Protein AF-A0A6G3XDD3-F1 (afdb_monomer)

Organism: NCBI:txid2706086

Radius of gyration: 11.31 Å; Cα contacts (8 Å, |Δi|>4): 109; chains: 1; bounding box: 20×26×32 Å

Structure (mmCIF, N/CA/C/O backbone):
data_AF-A0A6G3XDD3-F1
#
_entry.id   AF-A0A6G3XDD3-F1
#
loop_
_atom_site.group_PDB
_atom_site.id
_atom_site.type_symbol
_atom_site.label_atom_id
_atom_site.label_alt_id
_atom_site.label_comp_id
_atom_site.label_asym_id
_atom_site.label_entity_id
_atom_site.label_seq_id
_atom_site.pdbx_PDB_ins_code
_atom_site.Cartn_x
_atom_site.Cartn_y
_atom_site.Cartn_z
_atom_site.occupancy
_atom_site.B_iso_or_equiv
_atom_site.auth_seq_id
_atom_site.auth_comp_id
_atom_site.auth_asym_id
_atom_site.auth_atom_id
_atom_site.pdbx_PDB_model_num
ATOM 1 N N . LEU A 1 1 ? -3.921 2.338 20.506 1.00 64.12 1 LEU A N 1
ATOM 2 C CA . LEU A 1 1 ? -4.214 3.097 19.257 1.00 64.12 1 LEU A CA 1
ATOM 3 C C . LEU A 1 1 ? -3.496 2.491 18.053 1.00 64.12 1 LEU A C 1
ATOM 5 O O . LEU A 1 1 ? -4.143 2.318 17.031 1.00 64.12 1 LEU A O 1
ATOM 9 N N . ARG A 1 2 ? -2.218 2.098 18.197 1.00 70.88 2 ARG A N 1
ATOM 10 C CA . ARG A 1 2 ? -1.472 1.283 17.218 1.00 70.88 2 ARG A CA 1
ATOM 11 C C . ARG A 1 2 ? -2.260 0.050 16.752 1.00 70.88 2 ARG A C 1
ATOM 13 O O . ARG A 1 2 ? -2.379 -0.166 15.555 1.00 70.88 2 ARG A O 1
ATOM 20 N N . ASP A 1 3 ? -2.901 -0.659 17.681 1.00 79.50 3 ASP A N 1
ATOM 21 C CA . ASP A 1 3 ? -3.674 -1.876 17.376 1.00 79.50 3 ASP A CA 1
ATOM 22 C C . ASP A 1 3 ? -4.858 -1.617 16.431 1.00 79.50 3 ASP A C 1
ATOM 24 O O . ASP A 1 3 ? -5.126 -2.411 15.539 1.00 79.50 3 ASP A O 1
ATOM 28 N N . LEU A 1 4 ? -5.524 -0.459 16.544 1.00 82.69 4 LEU A N 1
ATOM 29 C CA . LEU A 1 4 ? -6.605 -0.085 15.620 1.00 82.69 4 LEU A CA 1
ATOM 30 C C . LEU A 1 4 ? -6.083 0.230 14.211 1.00 82.69 4 LEU A C 1
ATOM 32 O O . LEU A 1 4 ? -6.800 0.032 13.233 1.00 82.69 4 LEU A O 1
ATOM 36 N N . LEU A 1 5 ? -4.854 0.738 14.094 1.00 84.69 5 LEU A N 1
ATOM 37 C CA . LEU A 1 5 ? -4.227 0.993 12.795 1.00 84.69 5 LEU A CA 1
ATOM 38 C C . LEU A 1 5 ? -3.760 -0.312 12.148 1.00 84.69 5 LEU A C 1
ATOM 40 O O . LEU A 1 5 ? -3.922 -0.468 10.940 1.00 84.69 5 LEU A O 1
ATOM 44 N N . LEU A 1 6 ? -3.266 -1.257 12.952 1.00 85.56 6 LEU A N 1
ATOM 45 C CA . LEU A 1 6 ? -2.901 -2.592 12.491 1.00 85.56 6 LEU A CA 1
ATOM 46 C C . LEU A 1 6 ? -4.116 -3.330 11.910 1.00 85.56 6 LEU A C 1
ATOM 48 O O . LEU A 1 6 ? -4.037 -3.811 10.787 1.00 85.56 6 LEU A O 1
ATOM 52 N N . VAL A 1 7 ? -5.272 -3.283 12.584 1.00 90.50 7 VAL A N 1
ATOM 53 C CA . VAL A 1 7 ? -6.529 -3.876 12.081 1.00 90.50 7 VAL A CA 1
ATOM 54 C C . VAL A 1 7 ? -6.914 -3.333 10.700 1.00 90.50 7 VAL A C 1
ATOM 56 O O . VAL A 1 7 ? -7.384 -4.075 9.841 1.00 90.50 7 VAL A O 1
ATOM 59 N N . ARG A 1 8 ? -6.709 -2.034 10.447 1.00 88.50 8 ARG A N 1
ATOM 60 C CA . ARG A 1 8 ? -7.006 -1.437 9.132 1.00 88.50 8 ARG A CA 1
ATOM 61 C C . ARG A 1 8 ? -6.069 -1.931 8.041 1.00 88.50 8 ARG A C 1
ATOM 63 O O . ARG A 1 8 ? -6.499 -2.040 6.898 1.00 88.50 8 ARG A O 1
ATOM 70 N N . VAL A 1 9 ? -4.811 -2.191 8.382 1.00 90.75 9 VAL A N 1
ATOM 71 C CA . VAL A 1 9 ? -3.842 -2.785 7.458 1.00 90.75 9 VAL A CA 1
ATOM 72 C C . VAL A 1 9 ? -4.219 -4.240 7.211 1.00 90.75 9 VAL A C 1
ATOM 74 O O . VAL A 1 9 ? -4.333 -4.635 6.063 1.00 90.75 9 VAL A O 1
ATOM 77 N N . GLU A 1 10 ? -4.504 -5.015 8.254 1.00 92.75 10 GLU A N 1
ATOM 78 C CA . GLU A 1 10 ? -4.897 -6.429 8.159 1.00 92.75 10 GLU A CA 1
ATOM 79 C C . GLU A 1 10 ? -6.206 -6.651 7.382 1.00 92.75 10 GLU A C 1
ATOM 81 O O . GLU A 1 10 ? -6.408 -7.717 6.806 1.00 92.75 10 GLU A O 1
ATOM 86 N N . ALA A 1 11 ? -7.077 -5.640 7.311 1.00 93.94 11 ALA A N 1
ATOM 87 C CA . ALA A 1 11 ? -8.286 -5.662 6.488 1.00 93.94 11 ALA A CA 1
ATOM 88 C C . ALA A 1 11 ? -8.023 -5.456 4.981 1.00 93.94 11 ALA A C 1
ATOM 90 O O . ALA A 1 11 ? -8.938 -5.622 4.172 1.00 93.94 11 ALA A O 1
ATOM 91 N N . LEU A 1 12 ? -6.806 -5.067 4.584 1.00 95.50 12 LEU A N 1
ATOM 92 C CA . LEU A 1 12 ? -6.444 -4.899 3.179 1.00 95.50 12 LEU A CA 1
ATOM 93 C C . LEU A 1 12 ? -6.179 -6.244 2.488 1.00 95.50 12 LEU A C 1
ATOM 95 O O . LEU A 1 12 ? -5.766 -7.201 3.145 1.00 95.50 12 LEU A O 1
ATOM 99 N N . PRO A 1 13 ? -6.305 -6.304 1.148 1.00 96.62 13 PRO A N 1
ATOM 100 C CA . PRO A 1 13 ? -5.784 -7.421 0.364 1.00 96.62 13 PRO A CA 1
ATOM 101 C C . PRO A 1 13 ? -4.301 -7.683 0.659 1.00 96.62 13 PRO A C 1
ATOM 103 O O . PRO A 1 13 ? -3.540 -6.744 0.898 1.00 96.62 13 PRO A O 1
ATOM 106 N N . GLU A 1 14 ? -3.867 -8.942 0.587 1.00 95.75 14 GLU A N 1
ATOM 107 C CA . GLU A 1 14 ? -2.512 -9.363 0.982 1.00 95.75 14 GLU A CA 1
ATOM 108 C C . GLU A 1 14 ? -1.401 -8.548 0.294 1.00 95.75 14 GLU A C 1
ATOM 110 O O . GLU A 1 14 ? -0.458 -8.090 0.947 1.00 95.75 14 GLU A O 1
ATOM 115 N N . HIS A 1 15 ? -1.541 -8.289 -1.009 1.00 97.25 15 HIS A N 1
ATOM 116 C CA . HIS A 1 15 ? -0.589 -7.464 -1.753 1.00 97.25 15 HIS A CA 1
ATOM 117 C C . HIS A 1 15 ? -0.529 -6.024 -1.230 1.00 97.25 15 HIS A C 1
ATOM 119 O O . HIS A 1 15 ? 0.561 -5.489 -1.046 1.00 97.25 15 HIS A O 1
ATOM 125 N N . ALA A 1 16 ? -1.665 -5.417 -0.884 1.00 96.56 16 ALA A N 1
ATOM 126 C CA . ALA A 1 16 ? -1.704 -4.076 -0.304 1.00 96.56 16 ALA A CA 1
ATOM 127 C C . ALA A 1 16 ? -1.074 -4.031 1.098 1.00 96.56 16 ALA A C 1
ATOM 129 O O . ALA A 1 16 ? -0.382 -3.068 1.429 1.00 96.56 16 ALA A O 1
ATOM 130 N N . GLN A 1 17 ? -1.224 -5.094 1.896 1.00 95.62 17 GLN A N 1
ATOM 131 C CA . GLN A 1 17 ?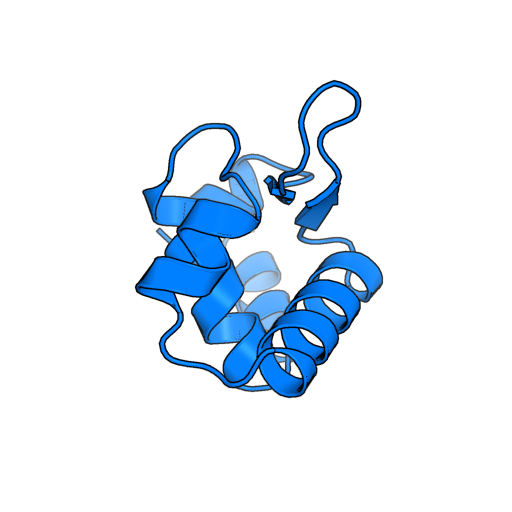 -0.504 -5.219 3.167 1.00 95.62 17 GLN A CA 1
ATOM 132 C C . GLN A 1 17 ? 1.011 -5.297 2.962 1.00 95.62 17 GLN A C 1
ATOM 134 O O . GLN A 1 17 ? 1.772 -4.653 3.685 1.00 95.62 17 GLN A O 1
ATOM 139 N N . ARG A 1 18 ? 1.466 -6.087 1.978 1.00 95.12 18 ARG A N 1
ATOM 140 C CA . ARG A 1 18 ? 2.890 -6.195 1.630 1.00 95.12 18 ARG A CA 1
ATOM 141 C C . ARG A 1 18 ? 3.449 -4.846 1.176 1.00 95.12 18 ARG A C 1
ATOM 143 O O . ARG A 1 18 ? 4.500 -4.447 1.667 1.00 95.12 18 ARG A O 1
ATOM 150 N N . ILE A 1 19 ? 2.730 -4.123 0.318 1.00 96.12 19 ILE A N 1
ATOM 151 C CA . ILE A 1 19 ? 3.130 -2.783 -0.128 1.00 96.12 19 ILE A CA 1
ATOM 152 C C . ILE A 1 19 ? 3.193 -1.798 1.043 1.00 96.12 19 ILE A C 1
ATOM 154 O O . ILE A 1 19 ? 4.172 -1.070 1.163 1.00 96.12 19 ILE A O 1
ATOM 158 N N . ALA A 1 20 ? 2.217 -1.802 1.955 1.00 94.50 20 ALA A N 1
ATOM 159 C CA . ALA A 1 20 ? 2.260 -0.939 3.136 1.00 94.50 20 ALA A CA 1
ATOM 160 C C . ALA A 1 20 ? 3.519 -1.183 3.993 1.00 94.50 20 ALA A C 1
ATOM 162 O O . ALA A 1 20 ? 4.133 -0.223 4.455 1.00 94.50 20 ALA A O 1
ATOM 163 N N . ARG A 1 21 ? 3.936 -2.446 4.161 1.00 93.19 21 ARG A N 1
ATOM 164 C CA . ARG A 1 21 ? 5.182 -2.798 4.864 1.00 93.19 21 ARG A CA 1
ATOM 165 C C . ARG A 1 21 ? 6.422 -2.264 4.139 1.00 93.19 21 ARG A C 1
ATOM 167 O O . ARG A 1 21 ? 7.223 -1.572 4.756 1.00 93.19 21 ARG A O 1
ATOM 174 N N . LEU A 1 22 ? 6.522 -2.471 2.824 1.00 94.44 22 LEU A N 1
ATOM 175 C CA . LEU A 1 22 ? 7.635 -1.950 2.013 1.00 94.44 22 LEU A CA 1
ATOM 176 C C . LEU A 1 22 ? 7.743 -0.418 2.081 1.00 94.44 22 LEU A C 1
ATOM 178 O O . LEU A 1 22 ? 8.827 0.130 2.272 1.00 94.44 22 LEU A O 1
ATOM 182 N N . VAL A 1 23 ? 6.613 0.289 1.989 1.00 94.25 23 VAL A N 1
ATOM 183 C CA . VAL A 1 23 ? 6.586 1.757 2.106 1.00 94.25 23 VAL A CA 1
ATOM 184 C C . VAL A 1 23 ? 7.027 2.217 3.498 1.00 94.25 23 VAL A C 1
ATOM 186 O O . VAL A 1 23 ? 7.619 3.286 3.639 1.00 94.25 23 VAL A O 1
ATOM 189 N N . ALA A 1 24 ? 6.750 1.432 4.541 1.00 92.88 24 ALA A N 1
ATOM 190 C CA . ALA A 1 24 ? 7.127 1.797 5.900 1.00 92.88 24 ALA A CA 1
ATOM 191 C C . ALA A 1 24 ? 8.640 1.740 6.110 1.00 92.88 24 ALA A C 1
ATOM 193 O O . ALA A 1 24 ? 9.199 2.611 6.782 1.00 92.88 24 ALA A O 1
ATOM 194 N N . GLU A 1 25 ? 9.307 0.782 5.474 1.00 92.38 25 GLU A N 1
ATOM 195 C CA . GLU A 1 25 ? 10.763 0.658 5.493 1.00 92.38 25 GLU A CA 1
ATOM 196 C C . GLU A 1 25 ? 11.447 1.805 4.732 1.00 92.38 25 GLU A C 1
ATOM 198 O O . GLU A 1 25 ? 12.442 2.351 5.208 1.00 92.38 25 GLU A O 1
ATOM 203 N N . GLY A 1 26 ? 10.874 2.258 3.611 1.00 84.31 26 GLY A N 1
ATOM 204 C CA . GLY A 1 26 ? 11.478 3.260 2.719 1.00 84.31 26 GLY A CA 1
ATOM 205 C C . GLY A 1 26 ? 11.461 4.725 3.194 1.00 84.31 26 GLY A C 1
ATOM 206 O O . GLY A 1 26 ? 11.712 5.634 2.410 1.00 84.31 26 GLY A O 1
ATOM 207 N N . GLY A 1 27 ? 11.205 4.993 4.477 1.00 82.56 27 GLY A N 1
ATOM 208 C CA . GLY A 1 27 ? 11.338 6.337 5.055 1.00 82.56 27 GLY A CA 1
ATOM 209 C C . GLY A 1 27 ? 10.101 7.234 4.895 1.00 82.56 27 GLY A C 1
ATOM 210 O O . GLY A 1 27 ? 8.997 6.839 5.270 1.00 82.56 27 GLY A O 1
ATOM 211 N N . SER A 1 28 ? 10.295 8.489 4.463 1.00 86.19 28 SER A N 1
ATOM 212 C CA . SER A 1 28 ? 9.236 9.520 4.427 1.00 86.19 28 SER A CA 1
ATOM 213 C C . SER A 1 28 ? 8.306 9.409 3.216 1.00 86.19 28 SER A C 1
ATOM 215 O O . SER A 1 28 ? 7.147 9.815 3.303 1.00 86.19 28 SER A O 1
ATOM 217 N N . HIS A 1 29 ? 8.809 8.872 2.108 1.00 90.88 29 HIS A N 1
ATOM 218 C CA . HIS A 1 29 ? 8.081 8.511 0.897 1.00 90.88 29 HIS A CA 1
ATOM 219 C C . HIS A 1 29 ? 8.924 7.506 0.106 1.00 90.88 29 HIS A C 1
ATOM 221 O O . HIS A 1 29 ? 10.141 7.466 0.273 1.00 90.88 29 HIS A O 1
ATOM 227 N N . VAL A 1 30 ? 8.280 6.717 -0.749 1.00 94.44 30 VAL A N 1
ATOM 228 C CA . VAL A 1 30 ? 8.941 5.733 -1.610 1.00 94.44 30 VAL A CA 1
ATOM 229 C C . VAL A 1 30 ? 8.487 5.947 -3.042 1.00 94.44 30 VAL A C 1
ATOM 231 O O . VAL A 1 30 ? 7.285 6.025 -3.299 1.00 94.44 30 VAL A O 1
ATOM 234 N N . GLU A 1 31 ? 9.442 6.070 -3.955 1.00 94.00 31 GLU A N 1
ATOM 235 C CA . GLU A 1 31 ? 9.178 6.245 -5.384 1.00 94.00 31 GLU A CA 1
ATOM 236 C C . GLU A 1 31 ? 8.469 5.020 -5.973 1.00 94.00 31 GLU A C 1
ATOM 238 O O . GLU A 1 31 ? 8.689 3.883 -5.540 1.00 94.00 31 GLU A O 1
ATOM 243 N N . HIS A 1 32 ? 7.607 5.253 -6.961 1.00 93.94 32 HIS A N 1
ATOM 244 C CA . HIS A 1 32 ? 6.856 4.202 -7.636 1.00 93.94 32 HIS A CA 1
ATOM 245 C C . HIS A 1 32 ? 7.793 3.205 -8.328 1.00 93.94 32 HIS A C 1
ATOM 247 O O . HIS A 1 32 ? 7.639 2.002 -8.131 1.00 93.94 32 HIS A O 1
ATOM 253 N N . GLU A 1 33 ? 8.811 3.686 -9.049 1.00 93.00 33 GLU A N 1
ATOM 254 C CA . GLU A 1 33 ? 9.797 2.821 -9.714 1.00 93.00 33 GLU A CA 1
ATOM 255 C C . GLU A 1 33 ? 10.540 1.921 -8.717 1.00 93.00 33 GLU A C 1
ATOM 257 O O . GLU A 1 33 ? 10.724 0.727 -8.963 1.00 93.00 33 GLU A O 1
ATOM 262 N N . LEU A 1 34 ? 10.914 2.464 -7.552 1.00 93.44 34 LEU A N 1
ATOM 263 C CA . LEU A 1 34 ? 11.552 1.680 -6.498 1.00 93.44 34 LEU A CA 1
ATOM 264 C C . LEU A 1 34 ? 10.597 0.614 -5.951 1.00 93.44 34 LEU A C 1
ATOM 266 O O . LEU A 1 34 ? 11.000 -0.538 -5.803 1.00 93.44 34 LEU A O 1
ATOM 270 N N . LEU A 1 35 ? 9.334 0.968 -5.686 1.00 93.94 35 LEU A N 1
ATOM 271 C CA . LEU A 1 35 ? 8.317 0.004 -5.259 1.00 93.94 35 LEU A CA 1
ATOM 272 C C . LEU A 1 35 ? 8.121 -1.104 -6.292 1.00 93.94 35 LEU A C 1
ATOM 274 O O . LEU A 1 35 ? 8.084 -2.269 -5.906 1.00 93.94 35 LEU A O 1
ATOM 278 N N . ALA A 1 36 ? 8.047 -0.768 -7.578 1.00 94.69 36 ALA A N 1
ATOM 279 C CA . ALA A 1 36 ? 7.926 -1.745 -8.652 1.00 94.69 36 ALA A CA 1
ATOM 280 C C . ALA A 1 36 ? 9.126 -2.699 -8.696 1.00 94.69 36 ALA A C 1
ATOM 282 O O . ALA A 1 36 ? 8.948 -3.913 -8.811 1.00 94.69 36 ALA A O 1
ATOM 283 N N . ALA A 1 37 ? 10.338 -2.173 -8.506 1.00 94.56 37 ALA A N 1
ATOM 284 C CA . ALA A 1 37 ? 11.554 -2.973 -8.485 1.00 94.56 37 ALA A CA 1
ATOM 285 C C . ALA A 1 37 ? 11.620 -3.951 -7.296 1.00 94.56 37 ALA A C 1
ATOM 287 O O . ALA A 1 37 ? 12.145 -5.054 -7.448 1.00 94.56 37 ALA A O 1
ATOM 288 N N . VAL A 1 38 ? 11.098 -3.575 -6.120 1.00 94.75 38 VAL A N 1
ATOM 289 C CA . VAL A 1 38 ? 11.223 -4.392 -4.893 1.00 94.75 38 VAL A CA 1
ATOM 290 C C . VAL A 1 38 ? 9.977 -5.202 -4.533 1.00 94.75 38 VAL A C 1
ATOM 292 O O . VAL A 1 38 ? 10.081 -6.164 -3.774 1.00 94.75 38 VAL A O 1
ATOM 295 N N . ALA A 1 39 ? 8.797 -4.854 -5.052 1.00 93.88 39 ALA A N 1
ATOM 296 C CA . ALA A 1 39 ? 7.545 -5.523 -4.695 1.00 93.88 39 ALA A CA 1
ATOM 297 C C . ALA A 1 39 ? 7.473 -6.970 -5.202 1.00 93.88 39 ALA A C 1
ATOM 299 O O . ALA A 1 39 ? 6.777 -7.795 -4.600 1.00 93.88 39 ALA A O 1
ATOM 300 N N . GLY A 1 40 ? 8.174 -7.276 -6.303 1.00 94.31 40 GLY A N 1
ATOM 301 C CA . GLY A 1 40 ? 8.117 -8.584 -6.960 1.00 94.31 40 GLY A CA 1
ATOM 302 C C . GLY A 1 40 ? 6.709 -8.942 -7.449 1.00 94.31 40 GLY A C 1
ATOM 303 O O . GLY A 1 40 ? 6.356 -10.120 -7.483 1.00 94.31 40 GLY A O 1
ATOM 304 N N . LEU A 1 41 ? 5.895 -7.929 -7.755 1.00 96.06 41 LEU A N 1
ATOM 305 C CA . LEU A 1 41 ? 4.532 -8.057 -8.267 1.00 96.06 41 LEU A CA 1
ATOM 306 C C . LEU A 1 41 ? 4.500 -7.701 -9.752 1.00 96.06 41 LEU A C 1
ATOM 308 O O . LEU A 1 41 ? 5.327 -6.921 -10.223 1.00 96.06 41 LEU A O 1
ATOM 312 N N . ALA A 1 42 ? 3.521 -8.249 -10.471 1.00 95.94 42 ALA A N 1
ATOM 313 C CA . ALA A 1 42 ? 3.164 -7.712 -11.775 1.00 95.94 42 ALA A CA 1
ATOM 314 C C . ALA A 1 42 ? 2.654 -6.269 -11.620 1.00 95.94 42 ALA A C 1
ATOM 316 O O . ALA A 1 42 ? 2.125 -5.901 -10.569 1.00 95.94 42 ALA A O 1
ATOM 317 N N . GLU A 1 43 ? 2.793 -5.465 -12.672 1.00 93.81 43 GLU A N 1
ATOM 318 C CA . GLU A 1 43 ? 2.396 -4.052 -12.672 1.00 93.81 43 GLU A CA 1
ATOM 319 C C . GLU A 1 43 ? 0.924 -3.873 -12.267 1.00 93.81 43 GLU A C 1
ATOM 321 O O . GLU A 1 43 ? 0.630 -3.122 -11.340 1.00 93.81 43 GLU A O 1
ATOM 326 N N . ASP A 1 44 ? 0.016 -4.665 -12.849 1.00 96.44 44 ASP A N 1
ATOM 327 C CA . ASP A 1 44 ? -1.417 -4.633 -12.523 1.00 96.44 44 ASP A CA 1
ATOM 328 C C . ASP A 1 44 ? -1.708 -4.940 -11.040 1.00 96.44 44 ASP A C 1
ATOM 330 O O . ASP A 1 44 ? -2.593 -4.326 -10.429 1.00 96.44 44 ASP A O 1
ATOM 334 N N . ASP A 1 45 ? -0.953 -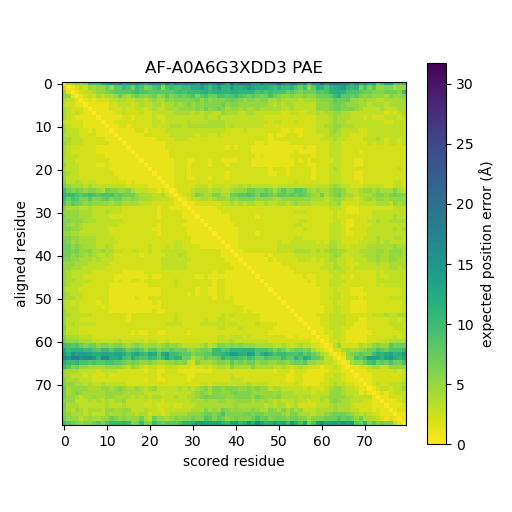5.867 -10.441 1.00 97.25 45 ASP A N 1
ATOM 335 C CA . ASP A 1 45 ? -1.103 -6.264 -9.038 1.00 97.25 45 ASP A CA 1
ATOM 336 C C . ASP A 1 45 ? -0.557 -5.192 -8.088 1.00 97.25 45 ASP A C 1
ATOM 338 O O . ASP A 1 45 ? -1.164 -4.908 -7.049 1.00 97.25 45 ASP A O 1
ATOM 342 N N . LEU A 1 46 ? 0.574 -4.573 -8.443 1.00 96.44 46 LEU A N 1
ATOM 343 C CA . LEU A 1 46 ? 1.139 -3.436 -7.718 1.00 96.44 46 LEU A CA 1
ATOM 344 C C . LEU A 1 46 ? 0.157 -2.263 -7.715 1.00 96.44 46 LEU A C 1
ATOM 346 O O . LEU A 1 46 ? -0.143 -1.696 -6.664 1.00 96.44 46 LEU A O 1
ATOM 350 N N . ASP A 1 47 ? -0.391 -1.945 -8.878 1.00 96.31 47 ASP A N 1
ATOM 351 C CA . ASP A 1 47 ? -1.378 -0.893 -9.058 1.00 96.31 47 ASP A CA 1
ATOM 352 C C . ASP A 1 47 ? -2.652 -1.152 -8.251 1.00 96.31 47 ASP A C 1
ATOM 354 O O . ASP A 1 47 ? -3.169 -0.262 -7.568 1.00 96.31 47 ASP A O 1
ATOM 358 N N . ALA A 1 48 ? -3.169 -2.382 -8.288 1.00 97.62 48 ALA A N 1
ATOM 359 C CA . ALA A 1 48 ? -4.315 -2.778 -7.480 1.00 97.62 48 ALA A CA 1
ATOM 360 C C . ALA A 1 48 ? -4.021 -2.641 -5.976 1.00 97.62 48 ALA A C 1
ATOM 362 O O . ALA A 1 48 ? -4.855 -2.123 -5.225 1.00 97.62 48 ALA A O 1
ATOM 363 N N . ALA A 1 49 ? -2.827 -3.046 -5.540 1.00 97.62 49 ALA A N 1
ATOM 364 C CA . ALA A 1 49 ? -2.386 -2.933 -4.157 1.00 97.62 49 ALA A CA 1
ATOM 365 C C . ALA A 1 49 ? -2.274 -1.468 -3.696 1.00 97.62 49 ALA A C 1
ATOM 367 O O . ALA A 1 49 ? -2.786 -1.112 -2.629 1.00 97.62 49 ALA A O 1
ATOM 368 N N . LEU A 1 50 ? -1.665 -0.603 -4.512 1.00 96.38 50 LEU A N 1
ATOM 369 C CA . LEU A 1 50 ? -1.536 0.831 -4.248 1.00 96.38 50 LEU A CA 1
ATOM 370 C C . LEU A 1 50 ? -2.906 1.513 -4.201 1.00 96.38 50 LEU A C 1
ATOM 372 O O . LEU A 1 50 ? -3.197 2.239 -3.246 1.00 96.38 50 LEU A O 1
ATOM 376 N N . ARG A 1 51 ? -3.791 1.219 -5.164 1.00 96.38 51 ARG A N 1
ATOM 377 C CA . ARG A 1 51 ? -5.172 1.728 -5.174 1.00 96.38 51 ARG A CA 1
ATOM 378 C C . ARG A 1 51 ? -5.935 1.326 -3.916 1.00 96.38 51 ARG A C 1
ATOM 380 O O . ARG A 1 51 ? -6.609 2.172 -3.329 1.00 96.38 51 ARG A O 1
ATOM 387 N N . ALA A 1 52 ? -5.807 0.080 -3.462 1.00 97.69 52 ALA A N 1
ATOM 388 C CA . ALA A 1 52 ? -6.449 -0.378 -2.231 1.00 97.69 52 ALA A CA 1
ATOM 389 C C . ALA A 1 52 ? -5.917 0.364 -0.990 1.00 97.69 52 ALA A C 1
ATOM 391 O O . ALA A 1 52 ? -6.701 0.838 -0.166 1.00 97.69 52 ALA A O 1
ATOM 392 N N . ALA A 1 53 ? -4.597 0.527 -0.872 1.00 96.31 53 ALA A N 1
ATOM 393 C CA . ALA A 1 53 ? -3.977 1.217 0.260 1.00 96.31 53 ALA A CA 1
ATOM 394 C C . ALA A 1 53 ? -4.302 2.726 0.300 1.00 96.31 53 ALA A C 1
ATOM 396 O O . ALA A 1 53 ? -4.519 3.289 1.381 1.00 96.31 53 ALA A O 1
ATOM 397 N N . VAL A 1 54 ? -4.375 3.378 -0.866 1.00 95.69 54 VAL A N 1
ATOM 398 C CA . VAL A 1 54 ? -4.807 4.779 -1.006 1.00 95.69 54 VAL A CA 1
ATOM 399 C C . VAL A 1 54 ? -6.304 4.924 -0.723 1.00 95.69 54 VAL A C 1
ATOM 401 O O . VAL A 1 54 ? -6.705 5.815 0.028 1.00 95.69 54 VAL A O 1
ATOM 404 N N . GLY A 1 55 ? -7.131 4.019 -1.252 1.00 95.38 55 GLY A N 1
ATOM 405 C CA . GLY A 1 55 ? -8.576 3.984 -1.009 1.00 95.38 55 GLY A CA 1
ATOM 406 C C . GLY A 1 55 ? -8.930 3.773 0.466 1.00 95.38 55 GLY A C 1
ATOM 407 O O . GLY A 1 55 ? -9.897 4.344 0.960 1.00 95.38 55 GLY A O 1
ATOM 408 N N . ALA A 1 56 ? -8.097 3.040 1.207 1.00 94.25 56 ALA A N 1
ATOM 409 C CA . ALA A 1 56 ? -8.216 2.886 2.657 1.00 94.25 56 ALA A CA 1
ATOM 410 C C . ALA A 1 56 ? -7.635 4.062 3.470 1.00 94.25 56 ALA A C 1
ATOM 412 O O . ALA A 1 56 ? -7.618 4.009 4.707 1.00 94.25 56 ALA A O 1
ATOM 413 N N . HIS A 1 57 ? -7.164 5.119 2.801 1.00 93.69 57 HIS A N 1
ATOM 414 C CA . HIS A 1 57 ? -6.540 6.309 3.385 1.00 93.69 57 HIS A CA 1
ATOM 415 C C . HIS A 1 57 ? -5.285 6.033 4.229 1.00 93.69 57 HIS A C 1
ATOM 417 O O . HIS A 1 57 ? -4.965 6.814 5.130 1.00 93.69 57 HIS A O 1
ATOM 423 N N . LEU A 1 58 ? -4.572 4.934 3.963 1.00 93.38 58 LEU A N 1
ATOM 424 C CA . LEU A 1 58 ? -3.304 4.635 4.635 1.00 93.38 58 LEU A CA 1
ATOM 425 C C . LEU A 1 58 ? -2.140 5.309 3.914 1.00 93.38 58 LEU A C 1
ATOM 427 O O . LEU A 1 58 ? -1.321 5.985 4.545 1.00 93.38 58 LEU A O 1
ATOM 431 N N . LEU A 1 59 ? -2.113 5.157 2.591 1.00 95.19 59 LEU A N 1
ATOM 432 C CA . LEU A 1 59 ? -1.152 5.800 1.710 1.00 95.19 59 LEU A CA 1
ATOM 433 C C . LEU A 1 59 ? -1.780 6.995 0.998 1.00 95.19 59 LEU A C 1
ATOM 435 O O . LEU A 1 59 ? -2.998 7.104 0.857 1.00 95.19 59 LEU A O 1
ATOM 439 N N . GLN A 1 60 ? -0.925 7.895 0.539 1.00 95.50 60 GLN A N 1
ATOM 440 C CA . GLN A 1 60 ? -1.279 8.964 -0.379 1.00 95.50 60 GLN A CA 1
ATOM 441 C C . GLN A 1 60 ? -0.131 9.195 -1.368 1.00 95.50 60 GLN A C 1
ATOM 443 O O . GLN A 1 60 ? 1.030 8.998 -0.984 1.00 95.50 60 GLN A O 1
ATOM 448 N N . PRO A 1 61 ? -0.432 9.645 -2.598 1.00 94.38 61 PRO A N 1
ATOM 449 C CA . PRO A 1 61 ? 0.590 10.118 -3.519 1.00 94.38 61 PRO A CA 1
ATOM 450 C C . PRO A 1 61 ? 1.393 11.265 -2.898 1.00 94.38 61 PRO A C 1
ATOM 452 O O . PRO A 1 61 ? 0.842 12.113 -2.183 1.00 94.38 61 PRO A O 1
ATOM 455 N N . ALA A 1 62 ? 2.696 11.288 -3.145 1.00 88.38 62 ALA A N 1
ATOM 456 C CA . ALA A 1 62 ? 3.522 12.441 -2.839 1.00 88.38 62 ALA A CA 1
ATOM 457 C C . ALA A 1 62 ? 3.231 13.550 -3.876 1.00 88.38 62 ALA A C 1
ATOM 459 O O . ALA A 1 62 ? 3.191 13.27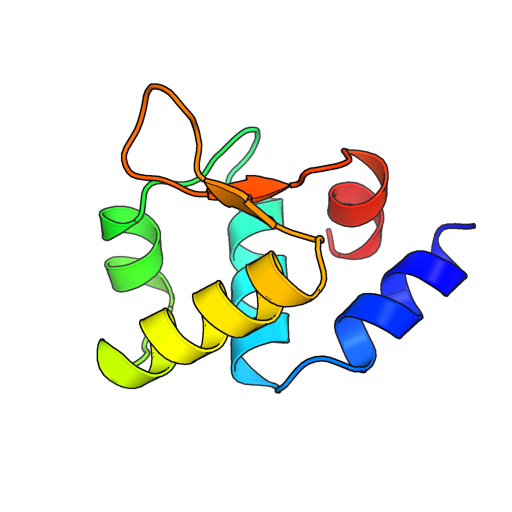0 -5.067 1.00 88.38 62 ALA A O 1
ATOM 460 N N . PRO A 1 63 ? 2.972 14.802 -3.456 1.00 75.88 63 PRO A N 1
ATOM 461 C CA . PRO A 1 63 ? 2.547 15.861 -4.377 1.00 75.88 63 PRO A CA 1
ATOM 462 C C . PRO A 1 63 ? 3.640 16.305 -5.361 1.00 75.88 63 PRO A C 1
ATOM 464 O O . PRO A 1 63 ? 3.310 16.797 -6.434 1.00 75.88 63 PRO A O 1
ATOM 467 N N . ASP A 1 64 ? 4.912 16.112 -5.004 1.00 78.56 64 ASP A N 1
ATOM 468 C CA . ASP A 1 64 ? 6.066 16.615 -5.760 1.00 78.56 64 ASP A CA 1
ATOM 469 C C . ASP A 1 64 ? 6.951 15.494 -6.334 1.00 78.56 64 ASP A C 1
ATOM 471 O O . ASP A 1 64 ? 7.950 15.773 -6.993 1.00 78.56 64 ASP A O 1
ATOM 475 N N . THR A 1 65 ? 6.619 14.226 -6.067 1.00 75.62 65 THR A N 1
ATOM 476 C CA . THR A 1 65 ? 7.391 13.060 -6.519 1.00 75.62 65 THR A CA 1
ATOM 477 C C . THR A 1 65 ? 6.459 11.950 -6.984 1.00 75.62 65 THR A C 1
ATOM 479 O O . THR A 1 65 ? 5.358 11.796 -6.456 1.00 75.62 65 THR A O 1
ATOM 482 N N . ASP A 1 66 ? 6.899 11.164 -7.966 1.00 86.38 66 ASP A N 1
ATOM 483 C CA . ASP A 1 66 ? 6.161 9.985 -8.419 1.00 86.38 66 ASP A CA 1
ATOM 484 C C . ASP A 1 66 ? 6.334 8.846 -7.406 1.00 86.38 66 ASP A C 1
ATOM 486 O O . ASP A 1 66 ? 7.180 7.963 -7.537 1.00 86.38 66 ASP A O 1
ATOM 490 N N . GLY A 1 67 ? 5.608 8.942 -6.295 1.00 92.12 67 GLY A N 1
ATOM 491 C CA . GLY A 1 67 ? 5.790 8.060 -5.157 1.00 92.12 67 GLY A CA 1
ATOM 492 C C . GLY A 1 67 ? 4.657 8.115 -4.147 1.00 92.12 67 GLY A C 1
ATOM 493 O O . GLY A 1 67 ? 3.692 8.872 -4.261 1.00 92.12 67 GLY A O 1
ATOM 494 N N . TYR A 1 68 ? 4.791 7.291 -3.117 1.00 95.38 68 TYR A N 1
ATOM 495 C CA . TYR A 1 68 ? 3.766 7.059 -2.113 1.00 95.38 68 TYR A CA 1
ATOM 496 C C . TYR A 1 68 ? 4.325 7.281 -0.718 1.00 95.38 68 TYR A C 1
ATOM 498 O O . TYR A 1 68 ? 5.453 6.908 -0.399 1.00 95.38 68 TYR A O 1
ATOM 506 N N . ARG A 1 69 ? 3.504 7.865 0.151 1.00 94.50 69 ARG A N 1
ATOM 507 C CA . ARG A 1 69 ? 3.827 8.028 1.568 1.00 94.50 69 ARG A CA 1
ATOM 508 C C . ARG A 1 69 ? 2.646 7.696 2.449 1.00 94.50 69 ARG A C 1
ATOM 510 O O . ARG A 1 69 ? 1.495 7.787 2.024 1.00 94.50 69 ARG A O 1
ATOM 517 N N . PHE A 1 70 ? 2.921 7.402 3.713 1.00 94.44 70 PHE A N 1
ATOM 518 C CA . PHE A 1 70 ? 1.856 7.309 4.698 1.00 94.44 70 PHE A CA 1
ATOM 519 C C . PHE A 1 70 ? 1.185 8.661 4.900 1.00 94.44 70 PHE A C 1
ATOM 521 O O . PHE A 1 70 ? 1.837 9.695 5.065 1.00 94.44 70 PHE A O 1
ATOM 528 N N . ARG A 1 71 ? -0.145 8.639 4.947 1.00 92.00 71 ARG A N 1
ATOM 529 C CA . ARG A 1 71 ? -0.937 9.814 5.313 1.00 92.00 71 ARG A CA 1
ATOM 530 C C . ARG A 1 71 ? -0.675 10.235 6.763 1.00 92.00 71 ARG A C 1
ATOM 532 O O . ARG A 1 71 ? -0.702 11.422 7.077 1.00 92.00 71 ARG A O 1
ATOM 539 N N . HIS A 1 72 ? -0.390 9.264 7.631 1.00 89.94 72 HIS A N 1
ATOM 540 C CA . HIS A 1 72 ? -0.116 9.476 9.049 1.00 89.94 72 HIS A CA 1
ATOM 541 C C . HIS A 1 72 ? 1.102 8.664 9.497 1.00 89.94 72 HIS A C 1
ATOM 543 O O . HIS A 1 72 ? 1.145 7.450 9.291 1.00 89.94 72 HIS A O 1
ATOM 549 N N . SER A 1 73 ? 2.052 9.312 10.176 1.00 86.38 73 SER A N 1
ATOM 550 C CA . SER A 1 73 ? 3.258 8.665 10.720 1.00 86.38 73 SER A CA 1
ATOM 551 C C . SER A 1 73 ? 2.941 7.509 11.676 1.00 86.38 73 SER A C 1
ATOM 553 O O . SER A 1 73 ? 3.636 6.501 11.662 1.00 86.38 73 SER A O 1
ATOM 555 N N . LEU A 1 74 ? 1.843 7.597 12.433 1.00 86.12 74 LEU A N 1
ATOM 556 C CA . LEU A 1 74 ? 1.408 6.537 13.350 1.00 86.12 74 LEU A CA 1
ATOM 557 C C . LEU A 1 74 ? 1.063 5.218 12.642 1.00 86.12 74 LEU A C 1
ATOM 559 O O . LEU A 1 74 ? 1.243 4.152 13.221 1.00 86.12 74 LEU A O 1
ATOM 563 N N . VAL A 1 75 ? 0.554 5.267 11.403 1.00 85.25 75 VAL A N 1
ATOM 564 C CA . VAL A 1 75 ? 0.269 4.040 10.636 1.00 85.25 75 VAL A CA 1
ATOM 565 C C . VAL A 1 75 ? 1.581 3.384 10.232 1.00 85.25 75 VAL A C 1
ATOM 567 O O . VAL A 1 75 ? 1.722 2.179 10.396 1.00 85.25 75 VAL A O 1
ATOM 570 N N . ARG A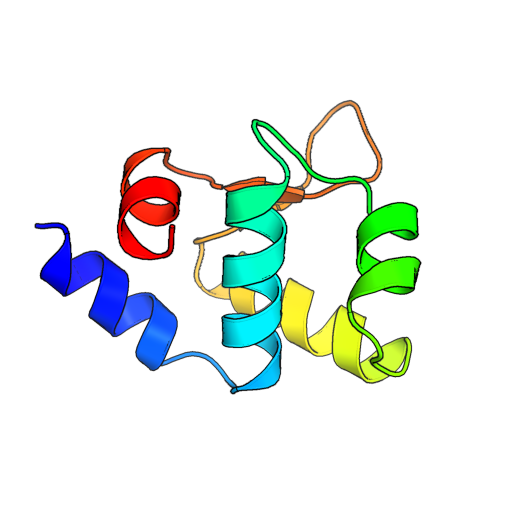 1 76 ? 2.559 4.182 9.788 1.00 87.06 76 ARG A N 1
ATOM 571 C CA . ARG A 1 76 ? 3.912 3.713 9.473 1.00 87.06 76 ARG A CA 1
ATOM 572 C C . ARG A 1 76 ? 4.551 2.998 10.668 1.00 87.06 76 ARG A C 1
ATOM 574 O O . ARG A 1 76 ? 5.076 1.908 10.507 1.00 87.06 76 ARG A O 1
ATOM 581 N N . GLU A 1 77 ? 4.452 3.569 11.867 1.00 85.50 77 GLU A N 1
ATOM 582 C CA . GLU A 1 77 ? 4.942 2.949 13.114 1.00 85.50 77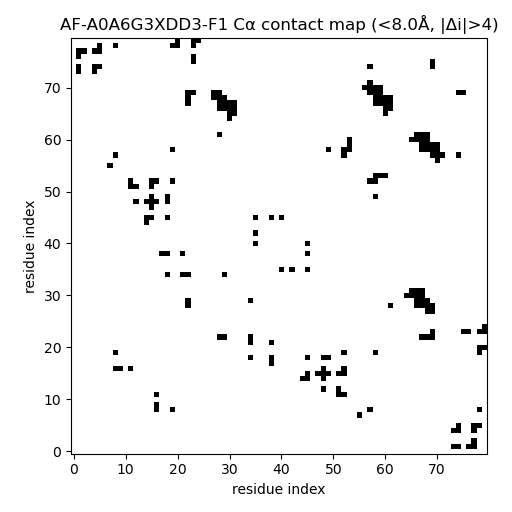 GLU A CA 1
ATOM 583 C C . GLU A 1 77 ? 4.173 1.676 13.521 1.00 85.50 77 GLU A C 1
ATOM 585 O O . GLU A 1 77 ? 4.664 0.860 14.304 1.00 85.50 77 GLU A O 1
ATOM 590 N N . ALA A 1 78 ? 2.942 1.497 13.034 1.00 85.12 78 ALA A N 1
ATOM 591 C CA . ALA A 1 78 ? 2.158 0.294 13.295 1.00 85.12 78 ALA A CA 1
ATOM 592 C C . ALA A 1 78 ? 2.602 -0.903 12.445 1.00 85.12 78 ALA A C 1
ATOM 594 O O . ALA A 1 78 ? 2.441 -2.038 12.889 1.00 85.12 78 ALA A O 1
ATOM 595 N N . VAL A 1 79 ? 3.145 -0.649 11.250 1.00 85.38 79 VAL A N 1
ATOM 596 C CA . VAL A 1 79 ? 3.547 -1.686 10.282 1.00 85.38 79 VAL A CA 1
ATOM 597 C C . VAL A 1 79 ? 5.060 -1.880 10.154 1.00 85.38 79 VAL A C 1
ATOM 599 O O . VAL A 1 79 ? 5.471 -2.873 9.558 1.00 85.38 79 VAL A O 1
ATOM 602 N N . SER A 1 80 ? 5.853 -0.942 10.684 1.00 79.50 80 SER A N 1
ATOM 603 C CA . SER A 1 80 ? 7.303 -1.059 10.885 1.00 79.50 80 SER A CA 1
ATOM 604 C C . SER A 1 80 ? 7.629 -1.806 12.172 1.00 79.50 80 SER A C 1
ATOM 606 O O . SER A 1 80 ? 8.762 -2.328 12.211 1.00 79.5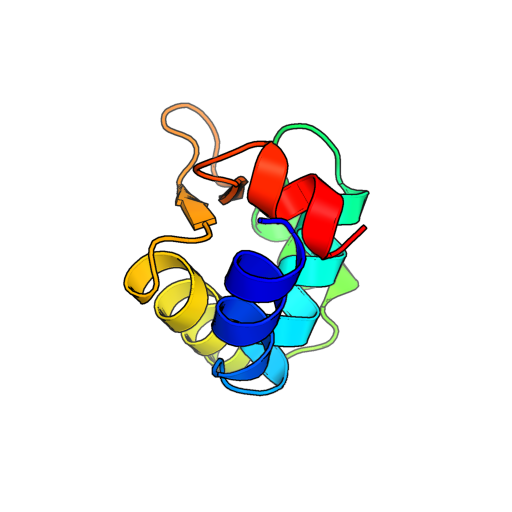0 80 SER A O 1
#

Nearest PDB structures (foldseek):
  3r4k-assembly1_B  TM=7.972E-01  e=2.292E-01  Ruegeria sp. TM1040
  4wcg-assembly1_B  TM=7.259E-01  e=9.200E-01  Cyprinid herpesvirus 3
  5f8e-assembly2_C  TM=6.295E-01  e=8.661E-01  Mycobacterium tuberculosis 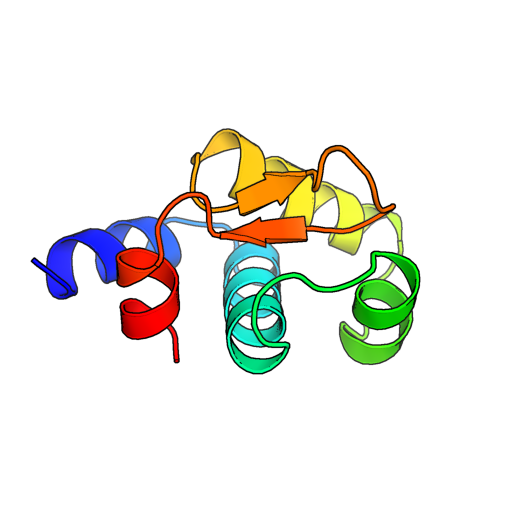H37Rv
  6wxq-assembly1_B  TM=6.795E-01  e=1.322E+00  Saccharolobus solfataricus
  7kym-assembly1_B-2  TM=7.216E-01  e=2.277E+00  Bradyrhizobium japonicum

Foldseek 3Di:
DLVVLLVLLVPFDPLLNLLLLVQLVVPAKDAPVRCVVPSPDDPVSNVVSVCRCVVSQQWDQDPPGNTIGGPDVSSSVSND

Solvent-accessible surface area (backbone atoms only — not comparable to full-atom values): 4421 Å² total; per-residue (Å²): 112,52,66,64,46,38,52,60,43,70,71,41,59,71,62,23,38,52,49,54,36,55,42,34,72,49,59,82,46,30,46,47,70,58,47,57,72,69,65,80,54,57,70,70,55,47,51,52,18,50,52,52,33,36,73,69,59,48,32,36,73,41,94,89,47,74,25,37,21,60,68,43,71,65,51,35,67,46,62,96

Secondary structure (DSSP, 8-state):
-HHHHHHHHHTS-HHHHHHHHHHHHTTT-EEHHHHHHHH---HHHHHHHHHHHHHTTSEEE-SSSSEEEESSHHHHHHH-

Mean predicted aligned error: 3.36 Å

pLDDT: mean 91.1, std 6.57, range [64.12, 97.69]

Sequence (80 aa):
LRDLLLVRVEALPEHAQRIARLVAEGGSHVEHELLAAVAGLAEDDLDAALRAAVGAHLLQPAPDTDGYRFRHSLVREAVS

=== Feature glossary ===
A reading guide for the features in this record.

Start from the sequence.

  · This is the polypeptide sequence — one letter per residue, N-terminus first. Length ranges from a few dozen residues for small domains to over a thousand for large multi-domain proteins.

Fold it, and you get atomic coordinates and the backbone conformation that goes with them.

  · Structure coordinates are given as an mmCIF _atom_site loop: one row per atom with element, residue name, chain id, sequence number, and x/y/z position in Å. Only the four main-chain atoms per residue are included here; side chains are omitted to keep the record compact.

  · Backbone dihedral angles. Every residue except chain termini has a φ (preceding-C → N → Cα → C) and a ψ (N → Cα → C → next-N). They are reported in degrees following the IUPAC sign convention. Secondary structure is essentially a statement about which (φ, ψ) basin each residue occupies.

  · The SS8 string is DSSP's per-residue secondary-structure call. α-helix (H) means an i→i+4 H-bond ladder; β-strand (E) means the residue participates in a β-sheet; 3₁₀ (G) and π (I) are tighter and wider helices; T/S are turns/bends; '-' is loop.

  · SS3 is a coarse helix/strand/coil call (letters a/b/c) made by the P-SEA algorithm from inter-Cα distances and dihedrals. It is less detailed than DSSP but needs only Cα positions.

Summarize the fold with a handful of shape descriptors and a per-residue structural alphabet.

  · Radius of gyration (Rg) is the root-mean-square distance of Cα atoms from their centroid — a single number for ove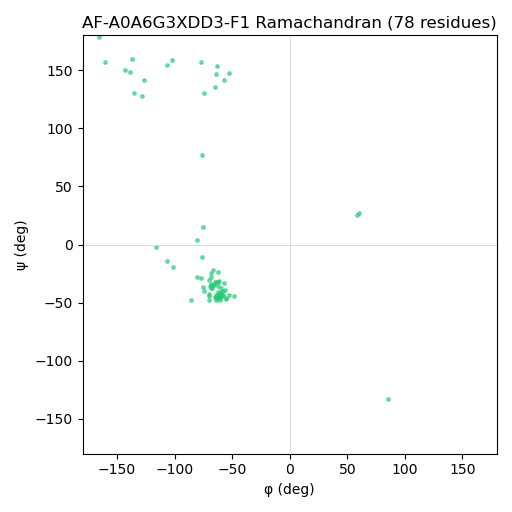rall size and compactness. A globular domain of N residues has Rg ≈ 2.2·N^0.38 Å; an extended or disordered chain has a much larger Rg. The Cα contact count is the number of residue pairs whose Cα atoms are within 8 Å and are more than four positions apart in sequence — a standard proxy for tertiary packing density. The bounding box is the smallest axis-aligned box enclosing all Cα atoms.

  · The Foldseek 3Di string encodes local tertiary geometry as a 20-letter alphabet — one character per residue — derived from the relative positions of nearby Cα atoms. Unlike the amino-acid sequence, 3Di is a direct function of the 3D structure, so two proteins with the same fold have similar 3Di strings even at low sequence identity.

  · Solvent-accessible surface area (SASA) is the area in Å² traced out by the centre of a 1.4 Å probe sphere (a water molecule) rolled over the protein's van der Waals surface (Shrake–Rupley / Lee–Richards construction). Buried residues have near-zero SASA; fully exposed residues can exceed 200 Å². The total SASA scales roughly with the number of surface residues.

Ask how reliable the model is.

  · pLDDT (predicted Local Distance Difference Test) is AlphaFold's per-residue confidence score, ranging from 0 to 100. Values above 90 indicate high confidence (typically well-packed cores); 70–90 is confident; 50–70 low confidence; below 50 usually means the region is disordered or the prediction is unreliable there. AlphaFold stores pLDDT in the mmCIF B-factor column.

  · B-factor (Debye–Waller factor) reflects atomic displacement in the crystal lattice. It is an experimental observable (units Å²), not a prediction; low values mean the atom is pinned down, high values mean it moves or is heterogeneous across the crystal.

  · Predicted Aligned Error (PAE) is an AlphaFold confidence matrix: entry (i, j) is the expected error in the position of residue j, in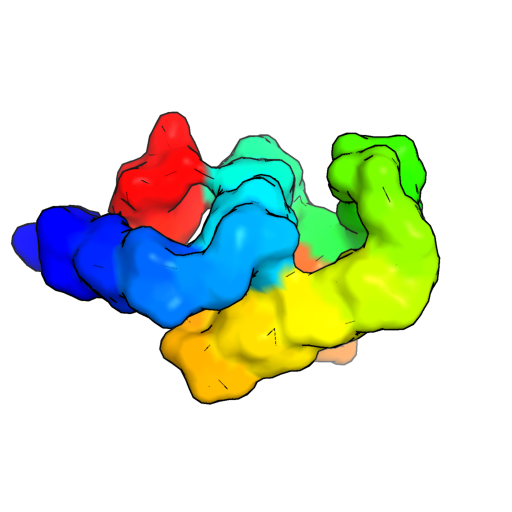 ångströms, when the prediction is superimposed on the true structure at residue i. Low PAE within a block of residues means that block is internally rigid and well-predicted; high PAE between two blocks means their relative placement is uncertain even if each block individually is confident.

Place it in context: what it resembles, what it is annotated as, and how it looks.

  · Nearest PDB neighbors are the top structural matches found by Foldseek when searching this structure against the entire Protein Data Bank. Each hit reports a TM-score (0 to 1; >0.5 almost always implies the same fold) and an E-value. These are *structural* homologs — they may share no detectable sequence similarity.

  · Functional annotations link the protein to curated databases. InterPro entries identify conserved domains and families by matching the sequence against member-database signatures (Pfam, PROSITE, CDD, …). Gene Ontology (GO) terms describe molecular function, biological process, and cellular component in a controlled vocabulary. CATH places the structure in a hierarchical fold classification (Class/Architecture/Topology/Homologous-superfamily). The organism is the source species.

  · Three diagnostic plots accompany the record. The Cα contact map visualizes the tertiary structure as a 2D adjacency matrix (8 Å cutoff, sequence-local contacts suppressed). The Ramachandran plot shows the distribution of backbone (φ, ψ) torsions, with points in the α and β basins reflecting secondary structure content. The PAE plot shows AlphaFold's inter-residue confidence as a color matrix.

  · Six rendered views show the 3D structure from the faces of a cube — i.e. along ±x, ±y, ±z. Rendering representation is drawn randomly per protein from cartoon (secondary-structure ribbons), sticks (backbone bonds), or molecular surface; coloring is either N→C rainbow (blue at the N-terminus through red at the C-terminus) or one color per chain.